Protein AF-A0A423J2J5-F1 (afdb_monomer)

Secondary structure (DSSP, 8-state):
--TT--EEEEEE--TT--EEEEEEPPHHHHHHHHHHHHHHHHHHHHHHHHHHHHHHHHHHHHT----------TT--S----TTSTT-------GGGS-S-----S---S-----

Radius of gyration: 36.1 Å; Cα contacts (8 Å, |Δi|>4): 40; chains: 1; bounding box: 74×28×93 Å

Foldseek 3Di:
DDPPADWDWDWDDDPPDIDIDIDGDDPVVVVVVVVVVVVVVVVVVVVVVVVVVVVVVVVVVVVDPPPDDPQDFPPDDPDDPDPPDPVDPDPPDDPVRSDDDDPPDDDDDDDDDDD

Solvent-accessible surface area (backbone atoms only — not comparable to full-atom values): 7835 Å² total; per-residue (Å²): 134,74,93,82,65,62,66,42,80,45,78,44,81,49,103,89,66,60,52,72,46,81,39,71,57,50,74,68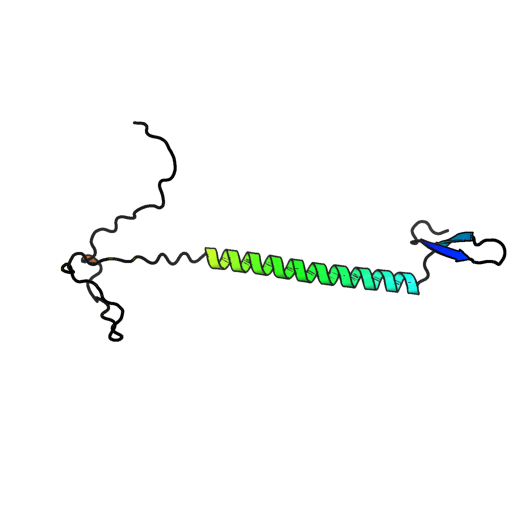,59,48,52,53,50,50,52,56,49,51,52,51,50,54,51,51,52,53,51,53,53,51,52,54,50,51,53,53,54,52,55,58,57,66,74,57,81,78,76,83,76,87,79,70,56,74,79,61,66,101,69,80,85,71,80,86,51,92,80,64,88,69,85,84,68,61,76,86,56,51,60,85,85,75,82,80,76,82,78,95,84,79,88,79,89,82,136

Organism: NCBI:txid104087

Nearest PDB structures (foldseek):
  8vwj-assembly1_S  TM=4.170E-01  e=9.733E+00  Autographa californica multiple nucleopolyhedrovirus

pLDDT: mean 72.2, std 20.91, range [35.28, 98.5]

Mean predicted aligned error: 18.35 Å

Structure (mmCIF, N/CA/C/O backbone):
data_AF-A0A423J2J5-F1
#
_entry.id   AF-A0A423J2J5-F1
#
loop_
_atom_site.group_PDB
_atom_site.id
_atom_site.type_symbol
_atom_site.label_atom_id
_atom_site.label_alt_id
_atom_site.label_comp_id
_atom_site.label_asym_id
_atom_site.label_entity_id
_atom_site.label_seq_id
_atom_site.pdbx_PDB_ins_code
_atom_site.Cartn_x
_atom_site.Cartn_y
_atom_site.Cartn_z
_atom_site.occupancy
_atom_site.B_iso_or_equiv
_atom_site.auth_seq_id
_atom_site.auth_comp_id
_atom_site.auth_asym_id
_atom_site.auth_atom_id
_atom_site.pdbx_PDB_model_num
ATOM 1 N N . MET A 1 1 ? 5.714 -3.152 -32.065 1.00 55.38 1 MET A N 1
ATOM 2 C CA . MET A 1 1 ? 5.359 -2.522 -30.776 1.00 55.38 1 MET A CA 1
ATOM 3 C C . MET A 1 1 ? 4.268 -3.366 -30.143 1.00 55.38 1 MET A C 1
ATOM 5 O O . MET A 1 1 ? 3.196 -3.483 -30.731 1.00 55.38 1 MET A O 1
ATOM 9 N N . GLY A 1 2 ? 4.578 -4.063 -29.048 1.00 60.81 2 GLY A N 1
ATOM 10 C CA . GLY A 1 2 ? 3.625 -4.940 -28.364 1.00 60.81 2 GLY A CA 1
ATOM 11 C C . GLY A 1 2 ? 2.595 -4.104 -27.613 1.00 60.81 2 GLY A C 1
ATOM 12 O O . GLY A 1 2 ? 2.954 -3.226 -26.834 1.00 60.81 2 GLY A O 1
ATOM 13 N N . LYS A 1 3 ? 1.306 -4.327 -27.869 1.00 64.81 3 LYS A N 1
ATOM 14 C CA . LYS A 1 3 ? 0.230 -3.625 -27.162 1.00 64.81 3 LYS A CA 1
ATOM 15 C C . LYS A 1 3 ? 0.251 -4.077 -25.695 1.00 64.81 3 LYS A C 1
ATOM 17 O O . LYS A 1 3 ? -0.147 -5.200 -25.417 1.00 64.81 3 LYS A O 1
ATOM 22 N N . GLY A 1 4 ? 0.739 -3.232 -24.787 1.00 81.81 4 GLY A N 1
ATOM 23 C CA . GLY A 1 4 ? 0.674 -3.470 -23.337 1.00 81.81 4 GLY A CA 1
ATOM 24 C C . GLY A 1 4 ? 1.996 -3.377 -22.574 1.00 81.81 4 GLY A C 1
ATOM 25 O O . GLY A 1 4 ? 1.967 -3.366 -21.347 1.00 81.81 4 GLY A O 1
ATOM 26 N N . THR A 1 5 ? 3.145 -3.269 -23.245 1.00 85.69 5 THR A N 1
ATOM 27 C CA . THR A 1 5 ? 4.420 -3.081 -22.537 1.00 85.69 5 THR A CA 1
ATOM 28 C C . THR A 1 5 ? 4.542 -1.629 -22.059 1.00 85.69 5 THR A C 1
ATOM 30 O O . THR A 1 5 ? 4.373 -0.717 -22.873 1.00 85.69 5 THR A O 1
ATOM 33 N N . PRO A 1 6 ? 4.814 -1.373 -20.763 1.00 90.31 6 PRO A N 1
ATOM 34 C CA . PRO A 1 6 ? 5.019 -0.015 -20.278 1.00 90.31 6 PRO A CA 1
ATOM 35 C C . PRO A 1 6 ? 6.225 0.618 -20.978 1.00 90.31 6 PRO A C 1
ATOM 37 O O . PRO A 1 6 ? 7.241 -0.040 -21.216 1.00 90.31 6 PRO A O 1
ATOM 40 N N . GLN A 1 7 ? 6.093 1.897 -21.324 1.00 92.94 7 GLN A N 1
ATOM 41 C CA . GLN A 1 7 ? 7.092 2.633 -22.091 1.00 92.94 7 GLN A CA 1
ATOM 42 C C . GLN A 1 7 ? 7.747 3.712 -21.239 1.00 92.94 7 GLN A C 1
ATOM 44 O O . GLN A 1 7 ? 7.105 4.340 -20.397 1.00 92.94 7 GLN A O 1
ATOM 49 N N . VAL A 1 8 ? 9.029 3.947 -21.495 1.00 94.00 8 VAL A N 1
ATOM 50 C CA . VAL A 1 8 ? 9.809 5.015 -20.881 1.00 94.00 8 VAL A CA 1
ATOM 51 C C . VAL A 1 8 ? 10.342 5.941 -21.963 1.00 94.00 8 VAL A C 1
ATOM 53 O O . VAL A 1 8 ? 10.670 5.528 -23.079 1.00 94.00 8 VAL A O 1
ATOM 56 N N . TRP A 1 9 ? 10.409 7.225 -21.634 1.00 93.75 9 TRP A N 1
ATOM 57 C CA . TRP A 1 9 ? 11.048 8.202 -22.491 1.00 93.75 9 TRP A CA 1
ATOM 58 C C . TRP A 1 9 ? 12.566 8.046 -22.427 1.00 93.75 9 TRP A C 1
ATOM 60 O O . TRP A 1 9 ? 13.166 8.213 -21.369 1.00 93.75 9 TRP A O 1
ATOM 70 N N . GLN A 1 10 ? 13.189 7.785 -23.571 1.00 93.69 10 GLN A N 1
ATOM 71 C CA . GLN A 1 10 ? 14.636 7.808 -23.712 1.00 93.69 10 GLN A CA 1
ATOM 72 C C . GLN A 1 10 ? 15.063 9.116 -24.372 1.00 93.69 10 GLN A C 1
ATOM 74 O O . GLN A 1 10 ? 14.581 9.464 -25.455 1.00 93.69 10 GLN A O 1
ATOM 79 N N . HIS A 1 11 ? 15.932 9.847 -23.680 1.00 92.50 11 HIS A N 1
ATOM 8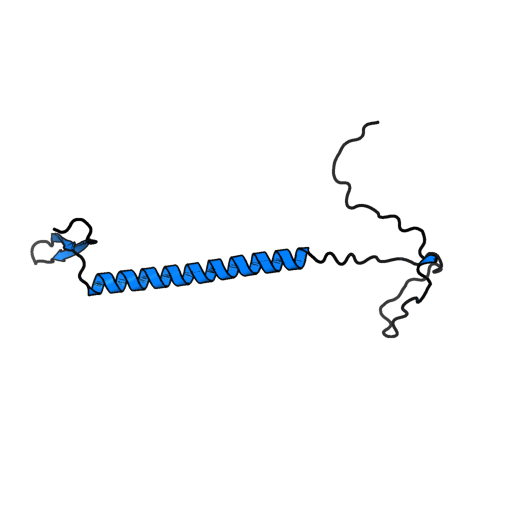0 C CA . HIS A 1 11 ? 16.552 11.075 -24.158 1.00 92.50 11 HIS A CA 1
ATOM 81 C C . HIS A 1 11 ? 17.824 10.737 -24.936 1.00 92.50 11 HIS A C 1
ATOM 83 O O . HIS A 1 11 ? 18.579 9.852 -24.533 1.00 92.50 11 HIS A O 1
ATOM 89 N N . TYR A 1 12 ? 18.037 11.440 -26.041 1.00 89.94 12 TYR A N 1
ATOM 90 C CA . TYR A 1 12 ? 19.257 11.378 -26.829 1.00 89.94 12 TYR A CA 1
ATOM 91 C C . TYR A 1 12 ? 19.767 12.797 -26.993 1.00 89.94 12 TYR A C 1
ATOM 93 O O . TYR A 1 12 ? 19.136 13.606 -27.677 1.00 89.94 12 TYR A O 1
ATOM 101 N N . ASP A 1 13 ? 20.892 13.083 -26.355 1.00 87.62 13 ASP A N 1
ATOM 102 C CA . ASP A 1 13 ? 21.557 14.370 -26.470 1.00 87.62 13 ASP A CA 1
ATOM 103 C C . ASP A 1 13 ? 22.526 14.333 -27.650 1.00 87.62 13 ASP A C 1
ATOM 105 O O . ASP A 1 13 ? 23.177 13.322 -27.914 1.00 87.62 13 ASP A O 1
ATOM 109 N N . ASN A 1 14 ? 22.573 15.430 -28.399 1.00 80.38 14 ASN A N 1
ATOM 110 C CA . ASN A 1 14 ? 23.489 15.611 -29.515 1.00 80.38 14 ASN A CA 1
ATOM 111 C C . ASN A 1 14 ? 23.839 17.100 -29.623 1.00 80.38 14 ASN A C 1
ATOM 113 O O . ASN A 1 14 ? 23.010 17.945 -29.273 1.00 80.38 14 ASN A O 1
ATOM 117 N N . ASP A 1 15 ? 25.023 17.419 -30.152 1.00 78.31 15 ASP A N 1
ATOM 118 C CA . ASP A 1 15 ? 25.650 18.758 -30.113 1.00 78.31 15 ASP A CA 1
ATOM 119 C C . ASP A 1 15 ? 24.871 19.890 -30.828 1.00 78.31 15 ASP A C 1
ATOM 121 O O . ASP A 1 15 ? 25.286 21.046 -30.812 1.00 78.31 15 ASP A O 1
ATOM 125 N N . GLY A 1 16 ? 23.723 19.584 -31.443 1.00 74.12 16 GLY A N 1
ATOM 126 C CA . GLY A 1 16 ? 22.841 20.538 -32.129 1.00 74.12 16 GLY A CA 1
ATOM 127 C C . GLY A 1 16 ? 21.376 20.515 -31.677 1.00 74.12 16 GLY A C 1
ATOM 128 O O . GLY A 1 16 ? 20.537 21.130 -32.331 1.00 74.12 16 GLY A O 1
ATOM 129 N N . GLY A 1 17 ? 21.052 19.805 -30.592 1.00 76.06 17 GLY A N 1
ATOM 130 C CA . GLY A 1 17 ? 19.692 19.677 -30.060 1.00 76.06 17 GLY A CA 1
ATOM 131 C C . GLY A 1 17 ? 19.302 18.220 -29.817 1.00 76.06 17 GLY A C 1
ATOM 132 O O . GLY A 1 17 ? 19.333 17.392 -30.729 1.00 76.06 17 GLY A O 1
ATOM 133 N N . GLY A 1 18 ? 18.939 17.903 -28.573 1.00 88.38 18 GLY A N 1
ATOM 134 C CA . GLY A 1 18 ? 18.508 16.564 -28.176 1.00 88.38 18 GLY A CA 1
ATOM 135 C C . GLY A 1 18 ? 17.060 16.264 -28.566 1.00 88.38 18 GLY A C 1
ATOM 136 O O . GLY A 1 18 ? 16.216 17.157 -28.648 1.00 88.38 18 GLY A O 1
ATOM 137 N N . TYR A 1 19 ? 16.752 14.986 -28.779 1.00 89.00 19 TYR A N 1
ATOM 138 C CA . TYR A 1 19 ? 15.386 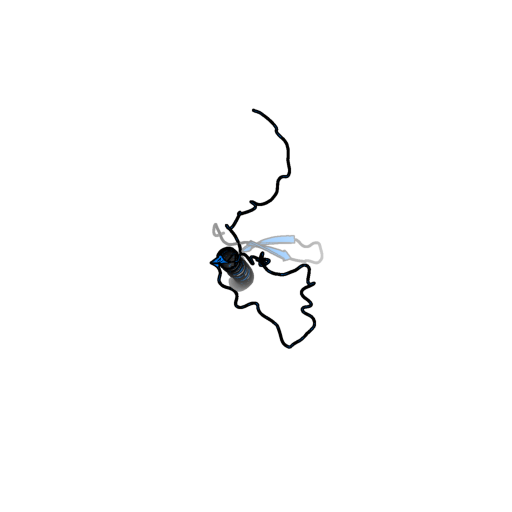14.515 -29.010 1.00 89.00 19 TYR A CA 1
ATOM 139 C C . TYR A 1 19 ? 15.041 13.364 -28.073 1.00 89.00 19 TYR A C 1
ATOM 141 O O . TYR A 1 19 ? 15.901 12.736 -27.456 1.00 89.00 19 TYR A O 1
ATOM 149 N N . ARG A 1 20 ? 13.744 13.074 -27.959 1.00 93.31 20 ARG A N 1
ATOM 150 C CA . ARG A 1 20 ? 13.236 12.030 -27.073 1.00 93.31 20 ARG A CA 1
ATOM 151 C C . ARG A 1 20 ? 12.344 11.065 -27.829 1.00 93.31 20 ARG A C 1
ATOM 153 O O . ARG A 1 20 ? 11.510 11.496 -28.623 1.00 93.31 20 ARG A O 1
ATOM 160 N N . ARG A 1 21 ? 12.487 9.765 -27.572 1.00 92.44 21 ARG A N 1
ATOM 161 C CA . ARG A 1 21 ? 11.595 8.728 -28.116 1.00 92.44 21 ARG A CA 1
ATOM 162 C C . ARG A 1 21 ? 11.043 7.857 -27.001 1.00 92.44 21 ARG A C 1
ATOM 164 O O . ARG A 1 21 ? 11.702 7.651 -25.985 1.00 92.44 21 ARG A O 1
ATOM 171 N N . LEU A 1 22 ? 9.825 7.363 -27.193 1.00 93.12 22 LEU A N 1
ATOM 172 C CA . LEU A 1 22 ? 9.281 6.303 -26.354 1.00 93.12 22 LEU A CA 1
ATOM 173 C C . LEU A 1 22 ? 9.933 4.986 -26.756 1.00 93.12 22 LEU A C 1
ATOM 175 O O . LEU A 1 22 ? 9.971 4.646 -27.941 1.00 93.12 22 LEU A O 1
ATOM 179 N N . ARG A 1 23 ? 10.417 4.249 -25.762 1.00 93.25 23 ARG A N 1
ATOM 180 C CA . ARG A 1 23 ? 10.826 2.859 -25.922 1.00 93.25 23 ARG A CA 1
ATOM 181 C C . ARG A 1 23 ? 10.124 1.991 -24.899 1.00 93.25 23 ARG A C 1
ATOM 183 O O . ARG A 1 23 ? 9.752 2.460 -23.825 1.00 93.25 23 ARG A O 1
ATOM 190 N N . ASP A 1 24 ? 10.003 0.718 -25.224 1.00 93.38 24 ASP A N 1
ATOM 191 C CA . ASP A 1 24 ? 9.529 -0.271 -24.271 1.00 93.38 24 ASP A CA 1
ATOM 192 C C . ASP A 1 24 ? 10.548 -0.390 -23.119 1.00 93.38 24 ASP A C 1
ATOM 194 O O . ASP A 1 24 ? 11.766 -0.240 -23.311 1.00 93.38 24 ASP A O 1
ATOM 198 N N . MET A 1 25 ? 10.047 -0.583 -21.899 1.00 93.31 25 MET A N 1
ATOM 199 C CA . MET A 1 25 ? 10.901 -0.815 -20.735 1.00 93.31 25 MET A CA 1
ATOM 200 C C . MET A 1 25 ? 11.676 -2.127 -20.893 1.00 93.31 25 MET A C 1
ATOM 202 O O . MET A 1 25 ? 11.154 -3.127 -21.386 1.00 93.31 25 MET A O 1
ATOM 206 N N . THR A 1 26 ? 12.932 -2.121 -20.454 1.00 94.19 26 THR A N 1
ATOM 207 C CA . THR A 1 26 ? 13.749 -3.336 -20.373 1.00 94.19 26 THR A CA 1
ATOM 208 C C . THR A 1 26 ? 13.292 -4.216 -19.209 1.00 94.19 26 THR A C 1
ATOM 210 O O . THR A 1 26 ? 12.628 -3.747 -18.284 1.00 94.19 26 THR A O 1
ATOM 213 N N . ALA A 1 27 ? 13.681 -5.495 -19.224 1.00 94.56 27 ALA A N 1
ATOM 214 C CA . ALA A 1 27 ? 13.356 -6.429 -18.145 1.00 94.56 27 ALA A CA 1
ATOM 215 C C . ALA A 1 27 ? 13.855 -5.938 -16.772 1.00 94.56 27 ALA A C 1
ATOM 217 O O . ALA A 1 27 ? 13.134 -6.043 -15.784 1.00 94.56 27 ALA A O 1
ATOM 218 N N . THR A 1 28 ? 15.049 -5.340 -16.721 1.00 95.25 28 THR A N 1
ATOM 219 C CA . THR A 1 28 ? 15.618 -4.781 -15.487 1.00 95.25 28 THR A CA 1
ATOM 220 C C . THR A 1 28 ? 14.774 -3.629 -14.946 1.00 95.25 28 THR A C 1
ATOM 222 O O . THR A 1 28 ? 14.422 -3.623 -13.772 1.00 95.25 28 THR A O 1
ATOM 225 N N . GLU A 1 29 ? 14.383 -2.677 -15.796 1.00 94.38 29 GLU A N 1
ATOM 226 C CA . GLU A 1 29 ? 13.560 -1.540 -15.366 1.00 94.38 29 GLU A CA 1
ATOM 227 C C . GLU A 1 29 ? 12.160 -1.977 -14.920 1.00 94.38 29 GLU A C 1
ATOM 229 O O . GLU A 1 29 ? 11.575 -1.374 -14.017 1.00 94.38 29 GLU A O 1
ATOM 234 N N . LEU A 1 30 ? 11.608 -3.019 -15.551 1.00 94.94 30 LEU A N 1
ATOM 235 C CA . LEU A 1 30 ? 10.332 -3.592 -15.142 1.00 94.94 30 LEU A CA 1
ATOM 236 C C . LEU A 1 30 ? 10.446 -4.240 -13.758 1.00 94.94 30 LEU A C 1
ATOM 238 O O . LEU A 1 30 ? 9.628 -3.941 -12.891 1.00 94.94 30 LEU A O 1
ATOM 242 N N . ALA A 1 31 ? 11.496 -5.030 -13.522 1.00 96.12 31 ALA A N 1
ATOM 243 C CA . ALA A 1 31 ? 11.761 -5.643 -12.223 1.00 96.12 31 ALA A CA 1
ATOM 244 C C . ALA A 1 31 ? 11.967 -4.591 -11.119 1.00 96.12 31 ALA A C 1
ATOM 246 O O . ALA A 1 31 ? 11.446 -4.740 -10.016 1.00 96.12 31 ALA A O 1
ATOM 247 N N . GLU A 1 32 ? 12.664 -3.487 -11.407 1.00 96.31 32 GLU A N 1
ATOM 248 C CA . GLU A 1 32 ? 12.788 -2.373 -10.460 1.00 96.31 32 GLU A CA 1
ATOM 249 C C . GLU A 1 32 ? 11.436 -1.737 -10.127 1.00 96.31 32 GLU A C 1
ATOM 251 O O . GLU A 1 32 ? 11.167 -1.398 -8.971 1.00 96.31 32 GLU A O 1
ATOM 256 N N . ARG A 1 33 ? 10.575 -1.554 -11.132 1.00 95.12 33 ARG A N 1
ATOM 257 C CA . ARG A 1 33 ? 9.239 -0.993 -10.932 1.00 95.12 33 ARG A CA 1
ATOM 258 C C . ARG A 1 33 ? 8.366 -1.928 -10.101 1.00 95.12 33 ARG A C 1
ATOM 260 O O . ARG A 1 33 ? 7.719 -1.456 -9.170 1.00 95.12 33 ARG A O 1
ATOM 267 N N . GLU A 1 34 ? 8.370 -3.221 -10.408 1.00 96.50 34 GLU A N 1
ATOM 268 C CA . GLU A 1 34 ? 7.660 -4.245 -9.637 1.00 96.50 34 GLU A CA 1
ATOM 269 C C . GLU A 1 34 ? 8.176 -4.310 -8.199 1.00 96.50 34 GLU A C 1
ATOM 271 O O . GLU A 1 34 ? 7.380 -4.324 -7.267 1.00 96.50 34 GLU A O 1
ATOM 276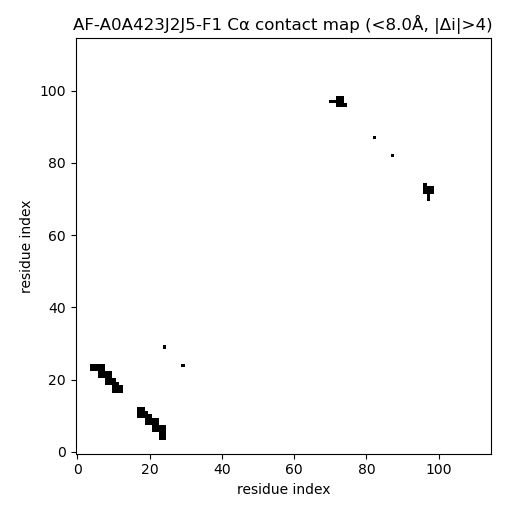 N N . ALA A 1 35 ? 9.491 -4.241 -7.984 1.00 97.88 35 ALA A N 1
ATOM 277 C CA . ALA A 1 35 ? 10.066 -4.203 -6.643 1.00 97.88 35 ALA A CA 1
ATOM 278 C C . ALA A 1 35 ? 9.590 -2.978 -5.843 1.00 97.88 35 ALA A C 1
ATOM 280 O O . ALA A 1 35 ? 9.210 -3.111 -4.678 1.00 97.88 35 ALA A O 1
ATOM 281 N N . ARG A 1 36 ? 9.556 -1.788 -6.463 1.00 97.06 36 ARG A N 1
ATOM 282 C CA . ARG A 1 36 ? 9.020 -0.567 -5.829 1.00 97.06 36 ARG A CA 1
ATOM 283 C C . ARG A 1 36 ? 7.530 -0.701 -5.517 1.00 97.06 36 ARG A C 1
ATOM 285 O O . ARG A 1 36 ? 7.108 -0.321 -4.426 1.00 97.06 36 ARG A O 1
ATOM 292 N N . GLN A 1 37 ? 6.753 -1.253 -6.447 1.00 97.25 37 GLN A N 1
ATOM 293 C CA . GLN A 1 37 ? 5.318 -1.464 -6.272 1.00 97.25 37 GLN A CA 1
ATOM 294 C C . GLN A 1 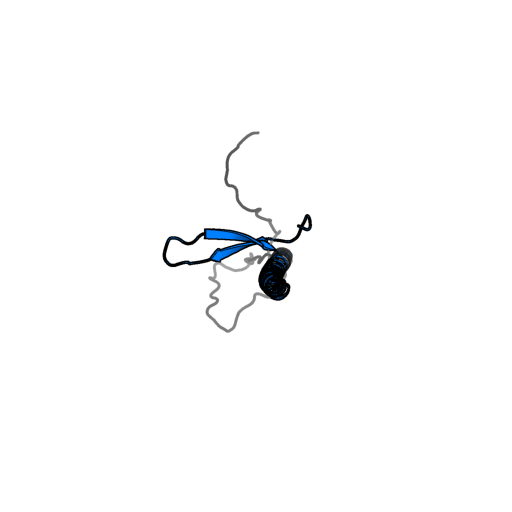37 ? 5.038 -2.454 -5.136 1.00 97.25 37 GLN A C 1
ATOM 296 O O . GLN A 1 37 ? 4.293 -2.134 -4.215 1.00 97.25 37 GLN A O 1
ATOM 301 N N . ASN A 1 38 ? 5.717 -3.599 -5.134 1.00 98.00 38 ASN A N 1
ATOM 302 C CA . ASN A 1 38 ? 5.582 -4.620 -4.100 1.00 98.00 38 ASN A CA 1
ATOM 303 C C . ASN A 1 38 ? 5.992 -4.088 -2.721 1.00 98.00 38 ASN A C 1
ATOM 305 O O . ASN A 1 38 ? 5.339 -4.387 -1.725 1.00 98.00 38 ASN A O 1
ATOM 309 N N . ALA A 1 39 ? 7.049 -3.271 -2.639 1.00 98.31 39 ALA A N 1
ATOM 310 C CA . ALA A 1 39 ? 7.449 -2.640 -1.382 1.00 98.31 39 ALA A CA 1
ATOM 311 C C . ALA A 1 39 ? 6.372 -1.676 -0.854 1.00 98.31 39 ALA A C 1
ATOM 313 O O . ALA A 1 39 ? 6.099 -1.650 0.349 1.00 98.31 39 ALA A O 1
ATOM 314 N N . HIS A 1 40 ? 5.738 -0.914 -1.746 1.00 98.06 40 HIS A N 1
ATOM 315 C CA . HIS A 1 40 ? 4.635 -0.026 -1.394 1.00 98.06 40 HIS A CA 1
ATOM 316 C C . HIS A 1 40 ? 3.392 -0.809 -0.946 1.00 98.06 40 HIS A C 1
ATOM 318 O O . HIS A 1 40 ? 2.818 -0.514 0.099 1.00 98.06 40 HIS A O 1
ATOM 324 N N . GLU A 1 41 ? 3.013 -1.859 -1.670 1.00 98.06 41 GLU A N 1
ATOM 325 C CA . GLU A 1 41 ? 1.894 -2.732 -1.301 1.00 98.06 41 GLU A CA 1
ATOM 326 C C . GLU A 1 41 ? 2.136 -3.447 0.033 1.00 98.06 41 GLU A C 1
ATOM 328 O O . GLU A 1 41 ? 1.243 -3.502 0.878 1.00 98.06 41 GLU A O 1
ATOM 333 N N . ALA A 1 42 ? 3.360 -3.915 0.285 1.00 98.31 42 ALA A N 1
ATOM 334 C CA . ALA A 1 42 ? 3.735 -4.508 1.565 1.00 98.31 42 ALA A CA 1
ATOM 335 C C . ALA A 1 42 ? 3.648 -3.499 2.723 1.00 98.31 42 ALA A C 1
ATOM 337 O O . ALA A 1 42 ? 3.271 -3.867 3.837 1.00 98.31 42 ALA A O 1
ATOM 338 N N . MET A 1 43 ? 3.984 -2.229 2.481 1.00 98.38 43 MET A N 1
ATOM 339 C CA . MET A 1 43 ? 3.807 -1.155 3.461 1.00 98.38 43 MET A CA 1
ATOM 340 C C . MET A 1 43 ? 2.319 -0.914 3.755 1.00 98.38 43 MET A C 1
ATOM 342 O O . MET A 1 43 ? 1.940 -0.895 4.927 1.00 98.38 43 MET A O 1
ATOM 346 N N . LEU A 1 44 ? 1.477 -0.810 2.722 1.00 98.50 44 LEU A N 1
ATOM 347 C CA . LEU A 1 44 ? 0.028 -0.642 2.878 1.00 98.50 44 LEU A CA 1
ATOM 348 C C . LEU A 1 44 ? -0.613 -1.823 3.619 1.00 98.50 44 LEU A C 1
ATOM 350 O O . LEU A 1 44 ? -1.401 -1.616 4.536 1.00 98.50 44 LEU A O 1
ATOM 354 N N . ALA A 1 45 ? -0.224 -3.060 3.300 1.00 98.25 45 ALA A N 1
ATOM 355 C CA . ALA A 1 45 ? -0.734 -4.254 3.976 1.00 98.25 45 ALA A CA 1
ATOM 356 C C . ALA A 1 45 ? -0.410 -4.261 5.480 1.00 98.25 45 ALA A C 1
ATOM 358 O O . ALA A 1 45 ? -1.222 -4.695 6.297 1.00 98.25 45 ALA A O 1
ATOM 359 N N . ARG A 1 46 ? 0.766 -3.748 5.873 1.00 97.81 46 ARG A N 1
ATOM 360 C CA . ARG A 1 46 ? 1.130 -3.595 7.292 1.00 97.81 46 ARG A CA 1
ATOM 361 C C . ARG A 1 46 ? 0.277 -2.538 7.990 1.00 97.81 46 ARG A C 1
ATOM 363 O O . ARG A 1 46 ? -0.088 -2.743 9.145 1.00 97.81 46 ARG A O 1
ATOM 370 N N . GLN A 1 47 ? -0.028 -1.432 7.310 1.00 98.31 47 GLN A N 1
ATOM 371 C CA . GLN A 1 47 ? -0.906 -0.388 7.845 1.00 98.31 47 GLN A CA 1
ATOM 372 C C . GLN A 1 47 ? -2.325 -0.923 8.053 1.00 98.31 47 GLN A C 1
ATOM 374 O O . GLN A 1 47 ? -2.841 -0.843 9.163 1.00 98.31 47 GLN A O 1
ATOM 379 N N . ASP A 1 48 ? -2.895 -1.572 7.039 1.00 97.75 48 ASP A N 1
ATOM 380 C CA . ASP A 1 48 ? -4.229 -2.177 7.103 1.00 97.75 48 ASP A CA 1
ATOM 381 C C . ASP A 1 48 ? -4.327 -3.243 8.213 1.00 97.75 48 ASP A C 1
ATOM 383 O O . ASP A 1 48 ? -5.264 -3.248 9.014 1.00 97.75 48 ASP A O 1
ATOM 387 N N . ALA A 1 49 ? -3.311 -4.103 8.349 1.00 97.88 49 ALA A N 1
ATOM 388 C CA . ALA A 1 49 ? -3.254 -5.078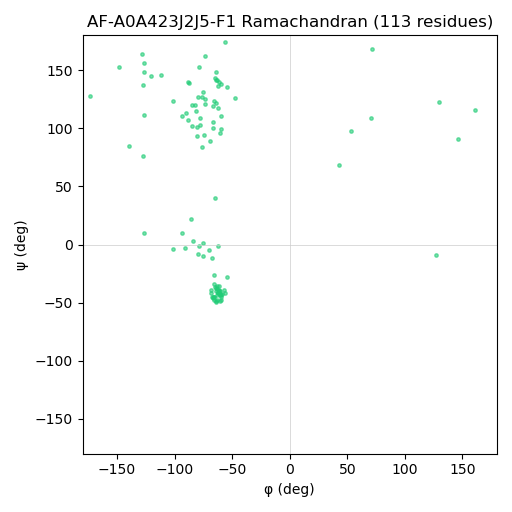 9.439 1.00 97.88 49 ALA A CA 1
ATOM 389 C C . ALA A 1 49 ? -3.219 -4.407 10.826 1.00 97.88 49 ALA A C 1
ATOM 391 O O . ALA A 1 49 ? -3.876 -4.869 11.765 1.00 97.88 49 ALA A O 1
ATOM 392 N N . PHE A 1 50 ? -2.475 -3.307 10.966 1.00 97.31 50 PHE A N 1
ATOM 393 C CA . PHE A 1 50 ? -2.411 -2.554 12.214 1.00 97.31 50 PHE A CA 1
ATOM 394 C C . PHE A 1 50 ? -3.748 -1.879 12.540 1.00 97.31 50 PHE A C 1
ATOM 396 O O . PHE A 1 50 ? -4.221 -1.989 13.673 1.00 97.31 50 PHE A O 1
ATOM 403 N N . GLU A 1 51 ? -4.392 -1.242 11.566 1.00 96.88 51 GLU A N 1
ATOM 404 C CA . GLU A 1 51 ? -5.696 -0.594 11.736 1.00 96.88 51 GLU A CA 1
ATOM 405 C C . GLU A 1 51 ? -6.771 -1.597 12.161 1.00 96.88 51 GLU A C 1
ATOM 407 O O . GLU A 1 51 ? -7.400 -1.411 13.207 1.00 96.88 51 GLU A O 1
ATOM 412 N N . LYS A 1 52 ? -6.873 -2.737 11.469 1.00 96.75 52 LYS A N 1
ATOM 413 C CA . LYS A 1 52 ? -7.773 -3.838 11.852 1.00 96.75 52 LYS A CA 1
ATOM 414 C C . LYS A 1 52 ? -7.512 -4.332 13.274 1.00 96.75 52 LYS A C 1
ATOM 416 O O . LYS A 1 52 ? -8.447 -4.560 14.043 1.00 96.75 52 LYS A O 1
ATOM 421 N N . SER A 1 53 ? -6.243 -4.462 13.670 1.00 94.25 53 SER A N 1
ATOM 422 C CA . SER A 1 53 ? -5.894 -4.887 15.032 1.00 94.25 53 SER A CA 1
ATOM 423 C C . SER A 1 53 ? -6.349 -3.876 16.096 1.00 94.25 53 SER A C 1
ATOM 425 O O . SER A 1 53 ? -6.827 -4.265 17.167 1.00 94.25 53 SER A O 1
ATOM 427 N N . ARG A 1 54 ? -6.265 -2.571 15.792 1.00 94.31 54 ARG A N 1
ATOM 428 C CA . ARG A 1 54 ? -6.731 -1.499 16.680 1.00 94.31 54 ARG A CA 1
ATOM 429 C C . ARG A 1 54 ? -8.242 -1.497 16.817 1.00 94.31 54 ARG A C 1
ATOM 431 O O . ARG A 1 54 ? -8.730 -1.326 17.934 1.00 94.31 54 ARG A O 1
ATOM 438 N N . GLU A 1 55 ? -8.969 -1.701 15.724 1.00 89.94 55 GLU A N 1
ATOM 439 C CA . GLU A 1 55 ? -10.428 -1.805 15.751 1.00 89.94 55 GLU A CA 1
ATOM 440 C C . GLU A 1 55 ? -10.878 -2.970 16.633 1.00 89.94 55 GLU A C 1
ATOM 442 O O . GLU A 1 55 ? -11.693 -2.779 17.535 1.00 89.94 55 GLU A O 1
ATOM 447 N N . VAL A 1 56 ? -10.279 -4.153 16.467 1.00 89.94 56 VAL A N 1
ATOM 448 C CA . VAL A 1 56 ? -10.576 -5.326 17.305 1.00 89.94 56 VAL A CA 1
ATOM 449 C C . VAL A 1 56 ? -10.276 -5.049 18.781 1.00 89.94 56 VAL A C 1
ATOM 451 O O . VAL A 1 56 ? -11.104 -5.335 19.650 1.00 89.94 56 VAL A O 1
ATOM 454 N N . ALA A 1 57 ? -9.123 -4.446 19.090 1.00 86.69 57 ALA A N 1
ATOM 455 C CA . ALA A 1 57 ? -8.766 -4.087 20.462 1.00 86.69 57 ALA A CA 1
ATOM 456 C C . ALA A 1 57 ? -9.734 -3.056 21.067 1.00 86.69 57 ALA A C 1
ATOM 458 O O . ALA A 1 57 ? -10.081 -3.145 22.248 1.00 86.69 57 ALA A O 1
ATOM 459 N N . PHE A 1 58 ? -10.192 -2.090 20.269 1.00 80.88 58 PHE A N 1
ATOM 460 C CA . PHE A 1 58 ? -11.190 -1.111 20.686 1.00 80.88 58 PHE A CA 1
ATOM 461 C C . PHE A 1 58 ? -12.544 -1.769 20.971 1.00 80.88 58 PHE A C 1
ATOM 463 O O . PHE A 1 58 ? -13.128 -1.513 22.025 1.00 80.88 58 PHE A O 1
ATOM 470 N N . GLN A 1 59 ? -13.013 -2.674 20.105 1.00 78.44 59 GLN A N 1
ATOM 471 C CA . GLN A 1 59 ? -14.250 -3.421 20.353 1.00 78.44 59 GLN A CA 1
ATOM 472 C C . GLN A 1 59 ? -14.147 -4.290 21.612 1.00 78.44 59 GLN A C 1
ATOM 474 O O . GLN A 1 59 ? -15.057 -4.268 22.438 1.00 78.44 59 GLN A O 1
ATOM 479 N N . LYS A 1 60 ? -13.013 -4.969 21.832 1.00 77.75 60 LYS A N 1
ATOM 480 C CA . LYS A 1 60 ? -12.773 -5.739 23.063 1.00 77.75 60 LYS A CA 1
ATOM 481 C C . LYS A 1 60 ? -12.860 -4.867 24.321 1.00 77.75 60 LYS A C 1
ATOM 483 O O . LYS A 1 60 ? -13.467 -5.283 25.300 1.00 77.75 60 LYS A O 1
ATOM 488 N N . LYS A 1 61 ? -12.300 -3.650 24.306 1.00 73.50 61 LYS A N 1
ATOM 489 C CA . LYS A 1 61 ? -12.401 -2.708 25.441 1.00 73.50 61 LYS A CA 1
ATOM 490 C C . LYS A 1 61 ? -13.836 -2.240 25.695 1.00 73.50 61 LYS A C 1
ATOM 492 O O . LYS A 1 61 ? -14.225 -2.077 26.846 1.00 73.50 61 LYS A O 1
ATOM 497 N N . ARG A 1 62 ? -14.636 -2.042 24.642 1.00 67.81 62 ARG A N 1
ATOM 498 C CA . ARG A 1 62 ? -16.059 -1.680 24.783 1.00 67.81 62 ARG A CA 1
ATOM 499 C C . ARG A 1 62 ? -16.893 -2.789 25.422 1.00 67.81 62 ARG A C 1
ATOM 501 O O . ARG A 1 62 ? -17.902 -2.483 26.044 1.00 67.81 62 ARG A O 1
ATOM 508 N N . GLN A 1 63 ? -16.476 -4.048 25.297 1.00 63.47 63 GLN A N 1
ATOM 509 C CA . GLN A 1 63 ? -17.182 -5.194 25.874 1.00 63.47 63 GLN A CA 1
ATOM 510 C C . GLN A 1 63 ? -17.010 -5.342 27.398 1.00 63.47 63 GLN A C 1
ATOM 512 O O . GLN A 1 63 ? -17.594 -6.253 27.976 1.00 63.47 63 GLN A O 1
ATOM 517 N N . SER A 1 64 ? -16.287 -4.442 28.074 1.00 61.00 64 SER A N 1
ATOM 518 C CA . SER A 1 64 ? -16.212 -4.416 29.540 1.00 61.00 64 SER A CA 1
ATOM 519 C C . SER A 1 64 ? -16.548 -3.036 30.118 1.00 61.00 64 SER A C 1
ATOM 521 O O . SER A 1 64 ? -15.645 -2.321 30.564 1.00 61.00 64 SER A O 1
ATOM 523 N N . PRO A 1 65 ? -17.827 -2.629 30.173 1.00 56.00 65 PRO A N 1
ATOM 524 C CA . PRO A 1 65 ? -18.223 -1.587 31.098 1.00 56.00 65 PRO A CA 1
ATOM 525 C C . PRO A 1 65 ? -18.285 -2.222 32.493 1.00 56.00 65 PRO A C 1
ATOM 527 O O . PRO A 1 65 ? -19.338 -2.665 32.943 1.00 56.00 65 PRO A O 1
ATOM 530 N N . ALA A 1 66 ? -17.146 -2.313 33.184 1.00 59.03 66 ALA A N 1
ATOM 531 C CA . ALA A 1 66 ? -17.166 -2.529 34.625 1.00 59.03 66 ALA A CA 1
ATOM 532 C C . ALA A 1 66 ? -17.702 -1.235 35.253 1.00 59.03 66 ALA A C 1
ATOM 534 O O . ALA A 1 66 ? -16.951 -0.292 35.499 1.00 59.03 66 ALA A O 1
ATOM 535 N N . GLY A 1 67 ? -19.024 -1.143 35.403 1.00 54.94 67 GLY A N 1
ATOM 536 C CA . GLY A 1 67 ? -19.657 -0.055 36.135 1.00 54.94 67 GLY A CA 1
ATOM 537 C C . GLY A 1 67 ? -19.144 -0.078 37.571 1.00 54.94 67 GLY A C 1
ATOM 538 O O . GLY A 1 67 ? -19.434 -1.009 38.315 1.00 54.94 67 GLY A O 1
ATOM 539 N N . CYS A 1 68 ? -18.342 0.914 37.952 1.00 53.66 68 CYS A N 1
ATOM 540 C CA . CYS A 1 68 ? -17.957 1.104 39.342 1.00 53.66 68 CYS A CA 1
ATOM 541 C C . CYS A 1 68 ? -19.138 1.766 40.060 1.00 53.66 68 CYS A C 1
ATOM 543 O O . CYS A 1 68 ? -19.455 2.926 39.792 1.00 53.66 68 CYS A O 1
ATOM 545 N N . VAL A 1 69 ? -19.823 1.015 40.922 1.00 52.97 69 VAL A N 1
ATOM 546 C CA . VAL A 1 69 ? -20.886 1.545 41.782 1.00 52.97 69 VAL A CA 1
ATOM 547 C C . VAL A 1 69 ? -20.255 1.910 43.120 1.00 52.97 69 VAL A C 1
ATOM 549 O O . VAL A 1 69 ? -19.853 1.033 43.880 1.00 52.97 69 VAL A O 1
ATOM 552 N N . PHE A 1 70 ? -20.174 3.204 43.422 1.00 52.62 70 PHE A N 1
ATOM 553 C CA . PHE A 1 70 ? -19.890 3.665 44.779 1.00 52.62 70 PHE A CA 1
ATOM 554 C C . PHE A 1 70 ? -21.188 3.602 45.583 1.00 52.62 70 PHE A C 1
ATOM 556 O O . PHE A 1 70 ? -21.997 4.528 45.548 1.00 52.62 70 PHE A O 1
ATOM 563 N N . ALA A 1 71 ? -21.412 2.490 46.279 1.00 55.00 71 ALA A N 1
ATOM 564 C CA . ALA A 1 71 ? -22.507 2.385 47.232 1.00 55.00 71 ALA A CA 1
ATOM 565 C C . ALA A 1 71 ? -22.077 3.037 48.556 1.00 55.00 71 ALA A C 1
ATOM 567 O O . ALA A 1 71 ? -21.149 2.571 49.217 1.00 55.00 71 ALA A O 1
ATOM 568 N N . LYS A 1 72 ? -22.737 4.131 48.950 1.00 53.88 72 LYS A N 1
ATOM 569 C CA . LYS A 1 72 ? -22.614 4.679 50.308 1.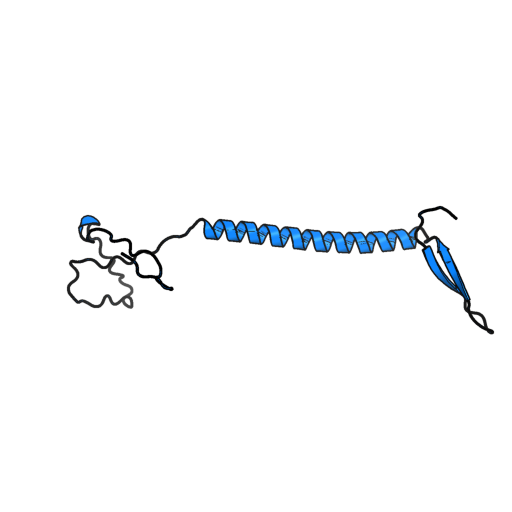00 53.88 72 LYS A CA 1
ATOM 570 C C . LYS A 1 72 ? -23.569 3.884 51.205 1.00 53.88 72 LYS A C 1
ATOM 572 O O . LYS A 1 72 ? -24.763 3.865 50.925 1.00 53.88 72 LYS A O 1
ATOM 577 N N . SER A 1 73 ? -23.065 3.217 52.247 1.00 50.84 73 SER A N 1
ATOM 578 C CA . SER A 1 73 ? -23.931 2.523 53.218 1.00 50.84 73 SER A CA 1
ATOM 579 C C . SER A 1 73 ? -24.838 3.535 53.927 1.00 50.84 73 SER A C 1
ATOM 581 O O . SER A 1 73 ? -24.396 4.620 54.312 1.00 50.84 73 SER A O 1
ATOM 583 N N . CYS A 1 74 ? -26.117 3.185 54.084 1.00 51.28 74 CYS A N 1
ATOM 584 C CA . CYS A 1 74 ? -27.134 4.028 54.718 1.00 51.28 74 CYS A CA 1
ATOM 585 C C . CYS A 1 74 ? -26.995 4.076 56.249 1.00 51.28 74 CYS A C 1
ATOM 587 O O . CYS A 1 74 ? -27.677 4.864 56.900 1.00 51.28 74 CYS A O 1
ATOM 589 N N . LYS A 1 75 ? -26.139 3.219 56.823 1.00 52.72 75 LYS A N 1
ATOM 590 C CA . LYS A 1 75 ? -25.872 3.135 58.265 1.00 52.72 75 LYS A CA 1
ATOM 591 C C . LYS A 1 75 ? -24.576 3.809 58.691 1.00 52.72 75 LYS A C 1
ATOM 593 O O . LYS A 1 75 ? -24.290 3.860 59.886 1.00 52.72 75 LYS A O 1
ATOM 598 N N . LEU A 1 76 ? -23.794 4.323 57.744 1.00 53.72 76 LEU A N 1
ATOM 599 C CA . LEU A 1 76 ? -22.672 5.173 58.103 1.00 53.72 76 LEU A CA 1
ATOM 600 C C . LEU A 1 76 ? -23.243 6.459 58.723 1.00 53.72 76 LEU A C 1
ATOM 602 O O . LEU A 1 76 ? -24.040 7.129 58.059 1.00 53.72 76 LEU A O 1
ATOM 606 N N . PRO A 1 77 ? -22.860 6.826 59.965 1.00 54.25 77 PRO A N 1
ATOM 607 C CA . PRO A 1 77 ? -23.075 8.188 60.451 1.00 54.25 77 PRO A CA 1
ATOM 608 C C . PRO A 1 77 ? -22.402 9.183 59.483 1.00 54.25 77 PRO A C 1
ATOM 610 O O . PRO A 1 77 ? -21.719 8.762 58.551 1.00 54.25 77 PRO A O 1
ATOM 613 N N . ASP A 1 78 ? -22.563 10.496 59.667 1.00 54.72 78 ASP A N 1
ATOM 614 C CA . ASP A 1 78 ? -21.927 11.538 58.829 1.00 54.72 78 ASP A CA 1
ATOM 615 C C . ASP A 1 78 ? -20.376 11.564 58.930 1.00 54.72 78 ASP A C 1
ATOM 617 O O . ASP A 1 78 ? -19.744 12.617 58.991 1.00 54.72 78 ASP A O 1
ATOM 621 N N . SER A 1 79 ? -19.719 10.407 58.985 1.00 51.31 79 SER A N 1
ATOM 622 C CA . SER A 1 79 ? -18.281 10.242 58.969 1.00 51.31 79 SER A CA 1
ATOM 623 C C . SER A 1 79 ? -17.747 10.357 57.542 1.00 51.31 79 SER A C 1
ATOM 625 O O . SER A 1 79 ? -18.174 9.688 56.598 1.00 51.31 79 SER A O 1
ATOM 627 N N . ILE A 1 80 ? -16.765 11.241 57.395 1.00 51.12 80 ILE A N 1
ATOM 628 C CA . ILE A 1 80 ? -15.925 11.354 56.208 1.00 51.12 80 ILE A CA 1
ATOM 629 C C . ILE A 1 80 ? -15.126 10.051 56.094 1.00 51.12 80 ILE A C 1
ATOM 631 O O . ILE A 1 80 ? -14.399 9.690 57.019 1.00 51.12 80 ILE A O 1
ATOM 635 N N . ILE A 1 81 ? -15.259 9.338 54.974 1.00 53.72 81 ILE A N 1
ATOM 636 C CA . ILE A 1 81 ? -14.401 8.184 54.687 1.00 53.72 81 ILE A CA 1
ATOM 637 C C . ILE A 1 81 ? -13.058 8.734 54.201 1.00 53.72 81 ILE A C 1
ATOM 639 O O . ILE A 1 81 ? -12.946 9.202 53.067 1.00 53.72 81 ILE A O 1
ATOM 643 N N . ASP A 1 82 ? -12.056 8.719 55.077 1.00 50.44 82 ASP A N 1
ATOM 644 C CA . ASP A 1 82 ? -10.690 9.110 54.742 1.00 50.44 82 ASP A CA 1
ATOM 645 C C . ASP A 1 82 ? -9.902 7.904 54.208 1.00 50.44 82 ASP A C 1
ATOM 647 O O . ASP A 1 82 ? -9.527 6.990 54.943 1.00 50.44 82 ASP A O 1
ATOM 651 N N . TYR A 1 83 ? -9.655 7.910 52.898 1.00 53.62 83 TYR A N 1
ATOM 652 C CA . TYR A 1 83 ? -8.924 6.860 52.186 1.00 53.62 83 TYR A CA 1
ATOM 653 C C . TYR A 1 83 ? -7.396 7.027 52.237 1.00 53.62 83 TYR A C 1
ATOM 655 O O . TYR A 1 83 ? -6.679 6.244 51.617 1.00 53.62 83 TYR A O 1
ATOM 663 N N . THR A 1 84 ? -6.870 8.030 52.950 1.00 54.88 84 THR A N 1
ATOM 664 C CA . THR A 1 84 ? -5.415 8.229 53.083 1.00 54.88 84 THR A CA 1
ATOM 665 C C . THR A 1 84 ? -4.761 7.312 54.123 1.00 54.88 84 THR A C 1
ATOM 667 O O . THR A 1 84 ? -3.534 7.218 54.174 1.00 54.88 84 THR A O 1
ATOM 670 N N . SER A 1 85 ? -5.552 6.570 54.908 1.00 49.53 85 SER A N 1
ATOM 671 C CA . SER A 1 85 ? -5.042 5.561 55.842 1.00 49.53 85 SER A CA 1
ATOM 672 C C . SER A 1 85 ? -4.820 4.205 55.147 1.00 49.53 85 SER A C 1
ATOM 674 O O . SER A 1 85 ? -5.777 3.594 54.668 1.00 49.53 85 SER A O 1
ATOM 676 N N . PRO A 1 86 ? -3.586 3.664 55.127 1.00 54.69 86 PRO A N 1
ATOM 677 C CA . PRO A 1 86 ? -3.261 2.425 54.412 1.00 54.69 86 PRO A CA 1
ATOM 678 C C . PRO A 1 86 ? -3.859 1.157 55.046 1.00 54.69 86 PRO A C 1
ATOM 680 O O . PRO A 1 86 ? -3.727 0.074 54.482 1.00 54.69 86 PRO A O 1
ATOM 683 N N . SER A 1 87 ? -4.522 1.270 56.201 1.00 53.94 87 SER A N 1
ATOM 684 C CA . SER A 1 87 ? -5.247 0.174 56.852 1.00 53.94 87 SER A CA 1
ATOM 685 C C . SER A 1 87 ? -6.621 -0.112 56.238 1.00 53.94 87 SER A C 1
ATOM 687 O O . SER A 1 87 ? -7.272 -1.048 56.690 1.00 53.94 87 SER A O 1
ATOM 689 N N . GLY A 1 88 ? -7.042 0.658 55.220 1.00 51.50 88 GLY A N 1
ATOM 690 C CA . GLY A 1 88 ? -8.102 0.302 54.272 1.00 51.50 88 GLY A CA 1
ATOM 691 C C . GLY A 1 88 ? -9.323 -0.342 54.919 1.00 51.50 88 GLY A C 1
ATOM 692 O O . GLY A 1 88 ? -9.570 -1.529 54.718 1.00 51.50 88 GLY A O 1
ATOM 693 N N . PHE A 1 89 ? -10.081 0.422 55.707 1.00 52.84 89 PHE A N 1
ATOM 694 C CA . PHE A 1 89 ? -11.354 -0.066 56.227 1.00 52.84 89 PHE A CA 1
ATOM 695 C C . PHE A 1 89 ? -12.329 -0.240 55.057 1.00 52.84 89 PHE A C 1
ATOM 697 O O . PHE A 1 89 ? -12.887 0.729 54.546 1.00 52.84 89 PHE A O 1
ATOM 704 N N . VAL A 1 90 ? -12.491 -1.482 54.605 1.00 52.59 90 VAL A N 1
ATOM 705 C C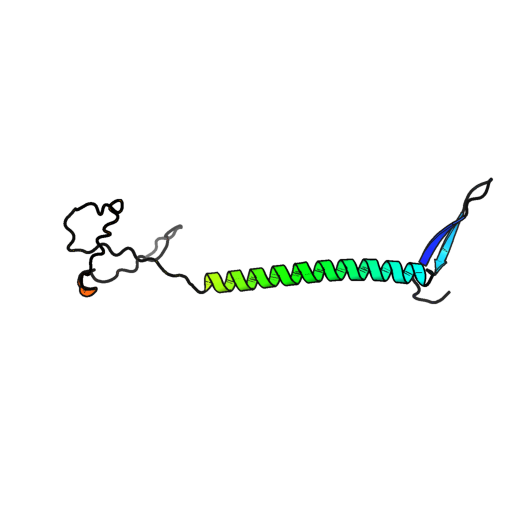A . VAL A 1 90 ? -13.532 -1.883 53.659 1.00 52.59 90 VAL A CA 1
ATOM 706 C C . VAL A 1 90 ? -14.739 -2.299 54.497 1.00 52.59 90 VAL A C 1
ATOM 708 O O . VAL A 1 90 ? -14.632 -3.292 55.217 1.00 52.59 90 VAL A O 1
ATOM 711 N N . PRO A 1 91 ? -15.866 -1.570 54.456 1.00 53.22 91 PRO A N 1
ATOM 712 C CA . PRO A 1 91 ? -17.060 -1.978 55.183 1.00 53.22 91 PRO A CA 1
ATOM 713 C C . PRO A 1 91 ? -17.542 -3.332 54.650 1.00 53.22 91 PRO A C 1
ATOM 715 O O . PRO A 1 91 ? -17.886 -3.456 53.476 1.00 53.22 91 PRO A O 1
ATOM 718 N N . THR A 1 92 ? -17.542 -4.353 55.506 1.00 54.53 92 THR A N 1
ATOM 719 C CA . THR A 1 92 ? -18.005 -5.719 55.197 1.00 54.53 92 THR A CA 1
ATOM 720 C C . THR A 1 92 ? -19.518 -5.874 55.398 1.00 54.53 92 THR A C 1
ATOM 722 O O . THR A 1 92 ? -20.002 -6.983 55.637 1.00 54.53 92 THR A O 1
ATOM 725 N N . ASP A 1 93 ? -20.265 -4.767 55.373 1.00 55.38 93 ASP A N 1
ATOM 726 C CA . ASP A 1 93 ? -21.693 -4.757 55.678 1.00 55.38 93 ASP A CA 1
ATOM 727 C C . ASP A 1 93 ? -22.473 -5.582 54.645 1.00 55.38 93 ASP A C 1
ATOM 729 O O . ASP A 1 93 ? -22.106 -5.687 53.470 1.00 55.38 93 ASP A O 1
ATOM 733 N N . SER A 1 94 ? -23.568 -6.201 55.089 1.00 52.84 94 SER A N 1
ATOM 734 C CA . SER A 1 94 ? -24.423 -6.996 54.207 1.00 52.84 94 SER A CA 1
ATOM 735 C C . SER A 1 94 ? -24.980 -6.127 53.079 1.00 52.84 94 SER A C 1
ATOM 737 O O . SER A 1 94 ? -25.442 -5.013 53.311 1.00 52.84 94 SER A O 1
ATOM 739 N N . VAL A 1 95 ? -25.008 -6.664 51.854 1.00 53.09 95 VAL A N 1
ATOM 740 C CA . VAL A 1 95 ? -25.549 -5.982 50.661 1.00 53.09 95 VAL A CA 1
ATOM 741 C C . VAL A 1 95 ? -26.994 -5.502 50.879 1.00 53.09 95 VAL A C 1
ATOM 743 O O . VAL A 1 95 ? -27.395 -4.488 50.317 1.00 53.09 95 VAL A O 1
ATOM 746 N N . GLY A 1 96 ? -27.760 -6.170 51.750 1.00 56.62 96 GLY A N 1
ATOM 747 C CA . GLY A 1 96 ? -29.113 -5.747 52.132 1.00 56.62 96 GLY A CA 1
ATOM 748 C C . GLY A 1 96 ? -29.183 -4.443 52.942 1.00 56.62 96 GLY A C 1
ATOM 749 O O . GLY A 1 96 ? -30.267 -3.892 53.101 1.00 56.62 96 GLY A O 1
ATOM 750 N N . GLU A 1 97 ? -28.055 -3.930 53.442 1.00 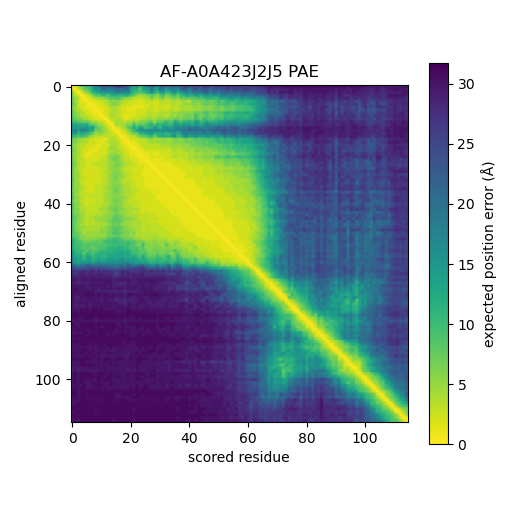52.34 97 GLU A N 1
ATOM 751 C CA . GLU A 1 97 ? -27.976 -2.675 54.204 1.00 52.34 97 GLU A CA 1
ATOM 752 C C . GLU A 1 97 ? -27.710 -1.436 53.332 1.00 52.34 97 GLU A C 1
ATOM 754 O O . GLU A 1 97 ? -27.706 -0.313 53.838 1.00 52.34 97 GLU A O 1
ATOM 759 N N . TYR A 1 98 ? -27.522 -1.620 52.021 1.00 52.78 98 TYR A N 1
ATOM 760 C CA . TYR A 1 98 ? -27.209 -0.552 51.063 1.00 52.78 98 TYR A CA 1
ATOM 761 C C . TYR A 1 98 ? -28.441 0.047 50.359 1.00 52.78 98 TYR A C 1
ATOM 763 O O . TYR A 1 98 ? -28.293 0.854 49.442 1.00 52.78 98 TYR A O 1
ATOM 771 N N . GLY A 1 99 ? -29.650 -0.296 50.815 1.00 54.09 99 GLY A N 1
ATOM 772 C CA . GLY A 1 99 ? -30.905 0.216 50.260 1.00 54.09 99 GLY A CA 1
ATOM 773 C C . GLY A 1 99 ? -31.235 -0.335 48.868 1.00 54.09 99 GLY A C 1
ATOM 774 O O . GLY A 1 99 ? -30.433 -0.998 48.214 1.00 54.09 99 GLY A O 1
ATOM 775 N N . GLU A 1 100 ? -32.465 -0.091 48.420 1.00 52.41 100 GLU A N 1
ATOM 776 C CA . GLU A 1 100 ? -32.929 -0.493 47.093 1.00 52.41 100 GLU A CA 1
ATOM 777 C C . GLU A 1 100 ? -32.173 0.302 46.016 1.00 52.41 100 GLU A C 1
ATOM 779 O O . GLU A 1 100 ? -32.206 1.535 45.980 1.00 52.41 100 GLU A O 1
ATOM 784 N N . PHE A 1 101 ? -31.443 -0.409 45.154 1.00 52.31 101 PHE A N 1
ATOM 785 C CA . PHE A 1 101 ? -30.619 0.174 44.099 1.00 52.31 101 PHE A CA 1
ATOM 786 C C . PHE A 1 101 ? -31.473 1.011 43.137 1.00 52.31 101 PHE A C 1
ATOM 788 O O . PHE A 1 101 ? -32.085 0.484 42.211 1.00 52.31 101 PHE A O 1
ATOM 795 N N . THR A 1 102 ? -31.485 2.335 43.305 1.00 49.84 102 THR A N 1
ATOM 796 C CA . THR A 1 102 ? -32.068 3.225 42.297 1.00 49.84 102 THR A CA 1
ATOM 797 C C . THR A 1 102 ? -31.007 3.510 41.238 1.00 49.84 102 THR A C 1
ATOM 799 O O . THR A 1 102 ? -30.082 4.296 41.446 1.00 49.84 102 THR A O 1
ATOM 802 N N . LEU A 1 103 ? -31.123 2.836 40.093 1.00 50.06 103 LEU A N 1
ATOM 803 C CA . LEU A 1 103 ? -30.367 3.133 38.876 1.00 50.06 103 LEU A CA 1
ATOM 804 C C . LEU A 1 103 ? -30.684 4.567 38.420 1.00 50.06 103 LEU A C 1
ATOM 806 O O . LEU A 1 103 ? -31.673 4.806 37.730 1.00 50.06 103 LEU A O 1
ATOM 810 N N . LEU A 1 104 ? -29.842 5.535 38.785 1.00 52.97 104 LEU A N 1
ATOM 811 C CA . LEU A 1 104 ? -29.884 6.869 38.187 1.00 52.97 104 LEU A CA 1
ATOM 812 C C . LEU A 1 104 ? -29.294 6.786 36.776 1.00 52.97 104 LEU A C 1
ATOM 814 O O . LEU A 1 104 ? -28.080 6.826 36.570 1.00 52.97 104 LEU A O 1
ATOM 818 N N . GLY A 1 105 ? -30.194 6.615 35.808 1.00 47.91 105 GLY A N 1
ATOM 819 C CA . GLY A 1 105 ? -29.901 6.653 34.384 1.00 47.91 105 GLY A CA 1
ATOM 820 C C . GLY A 1 105 ? -29.204 7.952 33.970 1.00 47.91 105 GLY A C 1
ATOM 821 O O . GLY A 1 105 ? -29.563 9.056 34.373 1.00 47.91 105 GLY A O 1
ATOM 822 N N . LEU A 1 106 ? -28.181 7.770 33.147 1.00 40.56 106 LEU A N 1
ATOM 823 C CA . LEU A 1 106 ? -27.298 8.747 32.526 1.00 40.56 106 LEU A CA 1
ATOM 824 C C . LEU A 1 106 ? -28.027 9.945 31.861 1.00 40.56 106 LEU A C 1
ATOM 826 O O . LEU A 1 106 ? -28.825 9.769 30.951 1.00 40.56 106 LEU A O 1
ATOM 830 N N . HIS A 1 107 ? -27.631 11.157 32.268 1.00 43.81 107 HIS A N 1
ATOM 831 C CA . HIS A 1 107 ? -27.620 12.432 31.525 1.00 43.81 107 HIS A CA 1
ATOM 832 C C . HIS A 1 107 ? -28.910 12.932 30.832 1.00 43.81 107 HIS A C 1
ATOM 834 O O . HIS A 1 107 ? -29.144 12.691 29.650 1.00 43.81 107 HIS A O 1
ATOM 840 N N . ALA A 1 108 ? -29.642 13.827 31.504 1.00 47.94 108 ALA A N 1
ATOM 841 C CA . ALA A 1 108 ? -30.532 14.774 30.834 1.00 47.94 108 ALA A CA 1
ATOM 842 C C . ALA A 1 108 ? -29.735 15.976 30.281 1.00 47.94 108 ALA A C 1
ATOM 844 O O . ALA A 1 108 ? -29.421 16.910 31.016 1.00 47.94 108 ALA A O 1
ATOM 845 N N . ARG A 1 109 ? -29.453 15.982 28.971 1.00 46.56 109 ARG A N 1
ATOM 846 C CA . ARG A 1 109 ? -29.262 17.214 28.175 1.00 46.56 109 ARG A CA 1
ATOM 847 C C . ARG A 1 109 ? -29.923 17.060 26.807 1.00 46.56 109 ARG A C 1
ATOM 849 O O . ARG A 1 109 ? -29.276 16.694 25.834 1.00 46.56 109 ARG A O 1
ATOM 856 N N . ASN A 1 110 ? -31.222 17.337 26.754 1.00 44.91 110 ASN A N 1
ATOM 857 C CA . ASN A 1 110 ? -31.791 18.511 26.078 1.00 44.91 110 ASN A CA 1
ATOM 858 C C . ASN A 1 110 ? -33.284 18.292 25.788 1.00 44.91 110 ASN A C 1
ATOM 860 O O . ASN A 1 110 ? -33.635 17.461 24.964 1.00 44.91 110 ASN A O 1
ATOM 864 N N . GLY A 1 111 ? -34.110 19.126 26.430 1.00 47.12 111 GLY A N 1
ATOM 865 C CA . GLY A 1 111 ? -35.320 19.723 25.858 1.00 47.12 111 GLY A CA 1
ATOM 866 C C . GLY A 1 111 ? -36.528 18.824 25.601 1.00 47.12 111 GLY A C 1
ATOM 867 O O . GLY A 1 111 ? -36.575 18.117 24.603 1.00 47.12 111 GLY A O 1
ATOM 868 N N . GLY A 1 112 ? -37.576 19.004 26.409 1.00 35.28 112 GLY A N 1
ATOM 869 C CA . GLY A 1 112 ? -38.943 18.684 25.997 1.00 35.28 112 GLY A CA 1
ATOM 870 C C . GLY A 1 112 ? -39.820 18.166 27.126 1.00 35.28 112 GLY A C 1
ATOM 871 O O . GLY A 1 112 ? -39.884 16.966 27.356 1.00 35.28 112 GLY A O 1
ATOM 872 N N . ALA A 1 113 ? -40.518 19.078 27.802 1.00 38.97 113 ALA A N 1
ATOM 873 C CA . ALA A 1 113 ? -41.754 18.743 28.499 1.00 38.97 113 ALA A CA 1
ATOM 874 C C . ALA A 1 113 ? -42.798 18.276 27.478 1.00 38.97 113 ALA A C 1
ATOM 876 O O . ALA A 1 113 ? -42.873 18.900 26.424 1.00 38.97 113 ALA A O 1
ATOM 877 N N . ILE A 1 114 ? -43.611 17.266 27.804 1.00 39.44 114 ILE A N 1
ATOM 878 C CA . ILE A 1 114 ? -45.072 17.281 27.600 1.00 39.44 114 ILE A CA 1
ATOM 879 C C . ILE A 1 114 ? -45.739 16.042 28.228 1.00 39.44 114 ILE A C 1
ATOM 881 O O . ILE A 1 114 ? -45.371 14.918 27.904 1.00 39.44 114 ILE A O 1
ATOM 885 N N . HIS A 1 115 ? -46.749 16.361 29.050 1.00 37.56 115 HIS A N 1
ATOM 886 C CA . HIS A 1 115 ? -47.897 15.605 29.579 1.00 37.56 115 HIS A CA 1
ATOM 887 C C . HIS A 1 115 ? -47.693 14.346 30.429 1.00 37.56 115 HIS A C 1
ATOM 889 O O . HIS A 1 115 ? -47.372 13.272 29.884 1.00 37.56 115 HIS A O 1
#

Sequence (115 aa):
MGKGTPQVWQHYDNDGGGYRRLRDMTATELAEREARQNAHEAMLARQDAFEKSREVAFQKKRQSPAGCVFAKSCKLPDSIIDYTSPSGFVPTDSVGEYGEFTLLGLHARNGGAIH